Protein AF-0000000084932906 (afdb_homodimer)

InterPro domains:
  IPR001387 Cro/C1-type, helix-turn-helix domain [PF01381] (7-59)
  IPR001387 Cro/C1-type, helix-turn-helix domain [PS50943] (6-60)
  IPR001387 Cro/C1-type, helix-turn-helix domain [SM00530] (5-60)
  IPR001387 Cro/C1-type, helix-turn-helix domain [cd00093] (3-60)
  IPR010982 Lambda repressor-like, DNA-binding domain superfamily [G3DSA:1.10.260.40] (1-62)
  IPR010982 Lambda repressor-like, DNA-binding domain superfamily [SSF47413] (2-61)

Sequence (124 aa):
MFGARVRDARMYANLTQQRVGELSGLARATIQEIESGRAAPTVDTVLLLADAIGVPPGVLFEMFGARVRDARMYANLTQQRVGELSGLARATIQEIESGRAAPTVDTVLLLADAIGVPPGVLFE

Secondary structure (DSSP, 8-state):
-HHHHHHHHHHHTT--HHHHHHHHT--HHHHHHHHTTS---BHHHHHHHHHHHTS-GGGGG-/-HHHHHHHHHHHTT--HHHHHHHHT--HHHHHHHHTTS---BHHHHHHHHHHHTS-GGGGG-

Solvent-accessible surface area (backbone atoms only — not comparable to full-atom values): 6449 Å² total; per-residue (Å²): 112,58,19,51,35,46,45,51,49,29,52,74,58,70,46,49,59,60,54,37,13,67,64,44,74,43,55,42,65,57,50,51,30,27,37,69,62,75,41,73,48,32,50,67,51,44,48,34,48,19,57,44,53,68,47,66,52,29,63,40,62,106,110,58,19,51,34,47,46,51,48,28,52,73,60,70,47,50,59,60,54,39,14,68,63,43,73,44,54,41,66,57,51,51,31,27,38,68,62,74,41,73,49,31,50,67,51,45,48,35,47,19,58,44,54,68,47,66,54,28,62,39,62,103

pLDDT: mean 97.14, std 2.63, range [83.94, 98.75]

Radius of gyration: 14.68 Å; Cα contacts (8 Å, |Δi|>4): 167; chains: 2; bounding box: 21×39×30 Å

Foldseek 3Di:
DLLCLLVVLQVVLVHDLPQLCVQLVHDSVVNVCSNVVNDDDDPSSLVSSCVSSVHDSVSSVD/DLLCLLVVLQVVLVHDLPQLCVQLVHDSVVNVCSNVVNDDDDPSSLVSSCVSSVHDSVSSVD

Structure (mmCIF, N/CA/C/O backbone):
data_AF-0000000084932906-model_v1
#
loop_
_entity.id
_entity.type
_entity.pdbx_description
1 polymer 'HTH cro/C1-type domain-containing protein'
#
loop_
_atom_site.group_PDB
_atom_site.id
_atom_site.type_symbol
_atom_site.label_atom_id
_atom_site.label_alt_id
_atom_site.label_comp_id
_atom_site.label_asym_id
_atom_site.label_entity_id
_atom_site.label_seq_id
_atom_site.pdbx_PDB_ins_code
_atom_site.Cartn_x
_atom_site.Cartn_y
_atom_site.Cartn_z
_atom_site.occupancy
_atom_site.B_iso_or_equiv
_atom_site.auth_seq_id
_atom_site.auth_comp_id
_atom_site.auth_asym_id
_atom_site.auth_atom_id
_atom_site.pdbx_PDB_model_num
ATOM 1 N N . MET A 1 1 ? 3.43 -2.373 12.336 1 83.94 1 MET A N 1
ATOM 2 C CA . MET A 1 1 ? 4.469 -2.393 11.312 1 83.94 1 MET A CA 1
ATOM 3 C C . MET A 1 1 ? 4.309 -1.224 10.352 1 83.94 1 MET A C 1
ATOM 5 O O . MET A 1 1 ? 4.551 -0.072 10.711 1 83.94 1 MET A O 1
ATOM 9 N N . PHE A 1 2 ? 3.438 -0.944 9.273 1 93.56 2 PHE A N 1
ATOM 10 C CA . PHE A 1 2 ? 3.307 0.137 8.305 1 93.56 2 PHE A CA 1
ATOM 11 C C . PHE A 1 2 ? 2.975 1.451 9.008 1 93.56 2 PHE A C 1
ATOM 13 O O . PHE A 1 2 ? 3.609 2.477 8.742 1 93.56 2 PHE A O 1
ATOM 20 N N . GLY A 1 3 ? 2.102 1.337 9.938 1 97.31 3 GLY A N 1
ATOM 21 C CA . GLY A 1 3 ? 1.677 2.535 10.648 1 97.31 3 GLY A CA 1
ATOM 22 C C . GLY A 1 3 ? 2.795 3.193 11.43 1 97.31 3 GLY A C 1
ATOM 23 O O . GLY A 1 3 ? 2.908 4.422 11.453 1 97.31 3 GLY A O 1
ATOM 24 N N . ALA A 1 4 ? 3.605 2.35 12.078 1 96.81 4 ALA A N 1
ATOM 25 C CA . ALA A 1 4 ? 4.73 2.859 12.859 1 96.81 4 ALA A CA 1
ATOM 26 C C . ALA A 1 4 ? 5.742 3.57 11.969 1 96.81 4 ALA A C 1
ATOM 28 O O . ALA A 1 4 ? 6.324 4.582 12.359 1 96.81 4 ALA A O 1
ATOM 29 N N . ARG A 1 5 ? 5.934 3.088 10.805 1 97.12 5 ARG A N 1
ATOM 30 C CA . ARG A 1 5 ? 6.871 3.691 9.859 1 97.12 5 ARG A CA 1
ATOM 31 C C . ARG A 1 5 ? 6.375 5.059 9.398 1 97.12 5 ARG A C 1
ATOM 33 O O . ARG A 1 5 ? 7.172 5.984 9.219 1 97.12 5 ARG A O 1
ATOM 40 N N . VAL A 1 6 ? 5.082 5.117 9.188 1 98.38 6 VAL A N 1
ATOM 41 C CA . VAL A 1 6 ? 4.488 6.395 8.812 1 98.38 6 VAL A CA 1
ATOM 42 C C . VAL A 1 6 ? 4.738 7.422 9.914 1 98.38 6 VAL A C 1
ATOM 44 O O . VAL A 1 6 ? 5.18 8.539 9.648 1 98.38 6 VAL A O 1
ATOM 47 N N . ARG A 1 7 ? 4.5 6.969 11.07 1 98.38 7 ARG A N 1
ATOM 48 C CA . ARG A 1 7 ? 4.699 7.852 12.211 1 98.38 7 ARG A CA 1
ATOM 49 C C . ARG A 1 7 ? 6.152 8.289 12.32 1 98.38 7 ARG A C 1
ATOM 51 O O . ARG A 1 7 ? 6.438 9.484 12.477 1 98.38 7 ARG A O 1
ATOM 58 N N . ASP A 1 8 ? 7.062 7.371 12.25 1 98.38 8 ASP A N 1
ATOM 59 C CA . ASP A 1 8 ? 8.484 7.672 12.359 1 98.38 8 ASP A CA 1
ATOM 60 C C . ASP A 1 8 ? 8.93 8.625 11.258 1 98.38 8 ASP A C 1
ATOM 62 O O . ASP A 1 8 ? 9.664 9.586 11.516 1 98.38 8 ASP A O 1
ATOM 66 N N . ALA A 1 9 ? 8.5 8.383 10.039 1 98.19 9 ALA A N 1
ATOM 67 C CA . ALA A 1 9 ? 8.844 9.242 8.914 1 98.19 9 ALA A CA 1
ATOM 68 C C . ALA A 1 9 ? 8.297 10.656 9.117 1 98.19 9 ALA A C 1
ATOM 70 O O . ALA A 1 9 ? 8.992 11.641 8.852 1 98.19 9 ALA A O 1
ATOM 71 N N . ARG A 1 10 ? 7.051 10.641 9.523 1 98.5 10 ARG A N 1
ATOM 72 C CA . ARG A 1 10 ? 6.434 11.938 9.781 1 98.5 10 ARG A CA 1
ATOM 73 C C . ARG A 1 10 ? 7.211 12.719 10.836 1 98.5 10 ARG A C 1
ATOM 75 O O . ARG A 1 10 ? 7.504 13.898 10.648 1 98.5 10 ARG A O 1
ATOM 82 N N . MET A 1 11 ? 7.566 12.062 11.883 1 98.5 11 MET A N 1
ATOM 83 C CA . MET A 1 11 ? 8.289 12.688 12.992 1 98.5 11 MET A CA 1
ATOM 84 C C . MET A 1 11 ? 9.688 13.109 12.562 1 98.5 11 MET A C 1
ATOM 86 O O . MET A 1 11 ? 10.156 14.188 12.938 1 98.5 11 MET A O 1
ATOM 90 N N . TYR A 1 12 ? 10.32 12.328 11.82 1 98.19 12 TYR A N 1
ATOM 91 C CA . TYR A 1 12 ? 11.648 12.656 11.305 1 98.19 12 TYR A CA 1
ATOM 92 C C . TYR A 1 12 ? 11.609 13.906 10.43 1 98.19 12 TYR A C 1
ATOM 94 O O . TYR A 1 12 ? 12.547 14.703 10.438 1 98.19 12 TYR A O 1
ATOM 102 N N . ALA A 1 13 ? 10.516 14.016 9.703 1 98 13 ALA A N 1
ATOM 103 C CA . ALA A 1 13 ? 10.328 15.172 8.828 1 98 13 ALA A CA 1
ATOM 104 C C . ALA A 1 13 ? 9.828 16.375 9.617 1 98 13 ALA A C 1
ATOM 106 O O . ALA A 1 13 ? 9.562 17.438 9.039 1 98 13 ALA A O 1
ATOM 107 N N . ASN A 1 14 ? 9.594 16.172 10.938 1 98.56 14 ASN A N 1
ATOM 108 C CA . ASN A 1 14 ? 9.141 17.219 11.844 1 98.56 14 ASN A CA 1
ATOM 109 C C . ASN A 1 14 ? 7.758 17.734 11.453 1 98.56 14 ASN A C 1
ATOM 111 O O . ASN A 1 14 ? 7.523 18.938 11.461 1 98.56 14 ASN A O 1
ATOM 115 N N . LEU A 1 15 ? 6.938 16.859 11.07 1 98.69 15 LEU A N 1
ATOM 116 C CA . LEU A 1 15 ? 5.57 17.203 10.703 1 98.69 15 LEU A CA 1
ATOM 117 C C . LEU A 1 15 ? 4.582 16.703 11.75 1 98.69 15 LEU A C 1
ATOM 119 O O . LEU A 1 15 ? 4.77 15.625 12.328 1 98.69 15 LEU A O 1
ATOM 123 N N . THR A 1 16 ? 3.549 17.516 11.875 1 98.62 16 THR A N 1
ATOM 124 C CA . THR A 1 16 ? 2.43 17.062 12.695 1 98.62 16 THR A CA 1
ATOM 125 C C . THR A 1 16 ? 1.428 16.281 11.852 1 98.62 16 THR A C 1
ATOM 127 O O . THR A 1 16 ? 1.47 16.328 10.617 1 98.62 16 THR A O 1
ATOM 130 N N . GLN A 1 17 ? 0.584 15.539 12.547 1 98.62 17 GLN A N 1
ATOM 131 C CA . GLN A 1 17 ? -0.484 14.867 11.82 1 98.62 17 GLN A CA 1
ATOM 132 C C . GLN A 1 17 ? -1.359 15.867 11.078 1 98.62 17 GLN A C 1
ATOM 134 O O . GLN A 1 17 ? -1.803 15.602 9.953 1 98.62 17 GLN A O 1
ATOM 139 N N . GLN A 1 18 ? -1.558 17 11.695 1 98.56 18 GLN A N 1
ATOM 140 C CA . GLN A 1 18 ? -2.357 18.062 11.086 1 98.56 18 GLN A CA 1
ATOM 141 C C . GLN A 1 18 ? -1.717 18.562 9.797 1 98.56 18 GLN A C 1
ATOM 143 O O . GLN A 1 18 ? -2.398 18.734 8.781 1 98.56 18 GLN A O 1
ATOM 148 N N . ARG A 1 19 ? -0.465 18.766 9.883 1 98.75 19 ARG A N 1
ATOM 149 C CA . ARG A 1 19 ? 0.24 19.281 8.711 1 98.75 19 ARG A CA 1
ATOM 150 C C . ARG A 1 19 ? 0.25 18.25 7.582 1 98.75 19 ARG A C 1
ATOM 152 O O . ARG A 1 19 ? 0.045 18.609 6.418 1 98.75 19 ARG A O 1
ATOM 159 N N . VAL A 1 20 ? 0.481 17.016 7.922 1 98.69 20 VAL A N 1
ATOM 160 C CA . VAL A 1 20 ? 0.425 15.953 6.914 1 98.69 20 VAL A CA 1
ATOM 161 C C . VAL A 1 20 ? -0.972 15.898 6.301 1 98.69 20 VAL A C 1
ATOM 163 O O . VAL A 1 20 ? -1.116 15.719 5.09 1 98.69 20 VAL A O 1
ATOM 166 N N . GLY A 1 21 ? -1.933 15.984 7.152 1 98.56 21 GLY A N 1
ATOM 167 C CA . GLY A 1 21 ? -3.301 16.031 6.66 1 98.56 21 GLY A CA 1
ATOM 168 C C . GLY A 1 21 ? -3.533 17.125 5.645 1 98.56 21 GLY A C 1
ATOM 169 O O . GLY A 1 21 ? -4.113 16.891 4.586 1 98.56 21 GLY A O 1
ATOM 170 N N . GLU A 1 22 ? -3.074 18.312 5.922 1 98.5 22 GLU A N 1
ATOM 171 C CA . GLU A 1 22 ? -3.213 19.453 5.031 1 98.5 22 GLU A CA 1
ATOM 172 C C . GLU A 1 22 ? -2.51 19.203 3.701 1 98.5 22 GLU A C 1
ATOM 174 O O . GLU A 1 22 ? -3.051 19.516 2.639 1 98.5 22 GLU A O 1
ATOM 179 N N . LEU A 1 23 ? -1.387 18.641 3.766 1 98.31 23 LEU A N 1
ATOM 180 C CA . LEU A 1 23 ? -0.568 18.422 2.578 1 98.31 23 LEU A CA 1
ATOM 181 C C . LEU A 1 23 ? -1.129 17.281 1.734 1 98.31 23 LEU A C 1
ATOM 183 O O . LEU A 1 23 ? -1.012 17.297 0.507 1 98.31 23 LEU A O 1
ATOM 187 N N . SER A 1 24 ? -1.701 16.281 2.404 1 98.25 24 SER A N 1
ATOM 188 C CA . SER A 1 24 ? -2.148 15.062 1.719 1 98.25 24 SER A CA 1
ATOM 189 C C . SER A 1 24 ? -3.633 15.141 1.378 1 98.25 24 SER A C 1
ATOM 191 O O . SER A 1 24 ? -4.141 14.336 0.598 1 98.25 24 SER A O 1
ATOM 193 N N . GLY A 1 25 ? -4.332 16.047 2.002 1 98.25 25 GLY A N 1
ATOM 194 C CA . GLY A 1 25 ? -5.773 16.125 1.816 1 98.25 25 GLY A CA 1
ATOM 195 C C . GLY A 1 25 ? -6.539 15.109 2.646 1 98.25 25 GLY A C 1
ATOM 196 O O . GLY A 1 25 ? -7.707 14.828 2.369 1 98.25 25 GLY A O 1
ATOM 197 N N . LEU A 1 26 ? -5.93 14.523 3.566 1 97.94 26 LEU A N 1
ATOM 198 C CA . LEU A 1 26 ? -6.547 13.555 4.461 1 97.94 26 LEU A CA 1
ATOM 199 C C . LEU A 1 26 ? -6.883 14.188 5.805 1 97.94 26 LEU A C 1
ATOM 201 O O . LEU A 1 26 ? -6.207 15.125 6.238 1 97.94 26 LEU A O 1
ATOM 205 N N . ALA A 1 27 ? -7.84 13.656 6.434 1 98.44 27 ALA A N 1
ATOM 206 C CA . ALA A 1 27 ? -8.164 14.117 7.777 1 98.44 27 ALA A CA 1
ATOM 207 C C . ALA A 1 27 ? -7.109 13.664 8.781 1 98.44 27 ALA A C 1
ATOM 209 O O . ALA A 1 27 ? -6.59 12.547 8.688 1 98.44 27 ALA A O 1
ATOM 210 N N . ARG A 1 28 ? -6.887 14.492 9.742 1 98.31 28 ARG A N 1
ATOM 211 C CA . ARG A 1 28 ? -5.953 14.156 10.812 1 98.31 28 ARG A CA 1
ATOM 212 C C . ARG A 1 28 ? -6.324 12.836 11.469 1 98.31 28 ARG A C 1
ATOM 214 O O . ARG A 1 28 ? -5.445 12.039 11.82 1 98.31 28 ARG A O 1
ATOM 221 N N . ALA A 1 29 ? -7.574 12.648 11.641 1 98.31 29 ALA A N 1
ATOM 222 C CA . ALA A 1 29 ? -8.039 11.406 12.266 1 98.31 29 ALA A CA 1
ATOM 223 C C . ALA A 1 29 ? -7.641 10.195 11.438 1 98.31 29 ALA A C 1
ATOM 225 O O . ALA A 1 29 ? -7.305 9.141 11.984 1 98.31 29 ALA A O 1
ATOM 226 N N . THR A 1 30 ? -7.742 10.281 10.133 1 97.94 30 THR A N 1
ATOM 227 C CA . THR A 1 30 ? -7.344 9.211 9.219 1 97.94 30 THR A CA 1
ATOM 228 C C . THR A 1 30 ? -5.867 8.883 9.391 1 97.94 30 THR A C 1
ATOM 230 O O . THR A 1 30 ? -5.492 7.707 9.469 1 97.94 30 THR A O 1
ATOM 233 N N . ILE A 1 31 ? -5.078 9.875 9.539 1 98.25 31 ILE A N 1
ATOM 234 C CA . ILE A 1 31 ? -3.639 9.703 9.719 1 98.25 31 ILE A CA 1
ATOM 235 C C . ILE A 1 31 ? -3.369 9 11.047 1 98.25 31 ILE A C 1
ATOM 237 O O . ILE A 1 31 ? -2.59 8.047 11.109 1 98.25 31 ILE A O 1
ATOM 241 N N . GLN A 1 32 ? -4.055 9.484 12.023 1 98.25 32 GLN A N 1
ATOM 242 C CA . GLN A 1 32 ? -3.902 8.867 13.344 1 98.25 32 GLN A CA 1
ATOM 243 C C . GLN A 1 32 ? -4.266 7.391 13.305 1 98.25 32 GLN A C 1
ATOM 245 O O . GLN A 1 32 ? -3.566 6.559 13.891 1 98.25 32 GLN A O 1
ATOM 250 N N . GLU A 1 33 ? -5.387 7.105 12.633 1 98.12 33 GLU A N 1
ATOM 251 C CA . GLU A 1 33 ? -5.84 5.723 12.531 1 98.12 33 GLU A CA 1
ATOM 252 C C . GLU A 1 33 ? -4.824 4.863 11.781 1 98.12 33 GLU A C 1
ATOM 254 O O . GLU A 1 33 ? -4.578 3.713 12.156 1 98.12 33 GLU A O 1
ATOM 259 N N . ILE A 1 34 ? -4.25 5.391 10.812 1 97.94 34 ILE A N 1
ATOM 260 C CA . ILE A 1 34 ? -3.254 4.672 10.031 1 97.94 34 ILE A CA 1
ATOM 261 C C . ILE A 1 34 ? -2.008 4.426 10.875 1 97.94 34 ILE A C 1
ATOM 263 O O . ILE A 1 34 ? -1.52 3.295 10.961 1 97.94 34 ILE A O 1
ATOM 267 N N . GLU A 1 35 ? -1.565 5.418 11.586 1 98.25 35 GLU A N 1
ATOM 268 C CA . GLU A 1 35 ? -0.33 5.32 12.359 1 98.25 35 GLU A CA 1
ATOM 269 C C . GLU A 1 35 ? -0.491 4.371 13.539 1 98.25 35 GLU A C 1
ATOM 271 O O . GLU A 1 35 ? 0.48 3.754 13.984 1 98.25 35 GLU A O 1
ATOM 276 N N . SER A 1 36 ? -1.76 4.242 13.938 1 96.81 36 SER A N 1
ATOM 277 C CA . SER A 1 36 ? -2.012 3.395 15.102 1 96.81 36 SER A CA 1
ATOM 278 C C . SER A 1 36 ? -2.416 1.986 14.68 1 96.81 36 SER A C 1
ATOM 280 O O . SER A 1 36 ? -2.699 1.138 15.531 1 96.81 36 SER A O 1
ATOM 282 N N . GLY A 1 37 ? -2.584 1.755 13.508 1 95.75 37 GLY A N 1
ATOM 283 C CA . GLY A 1 37 ? -2.912 0.43 13 1 95.75 37 GLY A CA 1
ATOM 284 C C . GLY A 1 37 ? -4.402 0.156 12.969 1 95.75 37 GLY A C 1
ATOM 285 O O . GLY A 1 37 ? -4.828 -0.973 12.719 1 95.75 37 GLY A O 1
ATOM 286 N N . ARG A 1 38 ? -5.168 1.171 13.086 1 96.25 38 ARG A N 1
ATOM 287 C CA . ARG A 1 38 ? -6.613 0.995 13.117 1 96.25 38 ARG A CA 1
ATOM 288 C C . ARG A 1 38 ? -7.203 1.028 11.711 1 96.25 38 ARG A C 1
ATOM 290 O O . ARG A 1 38 ? -8.359 0.648 11.5 1 96.25 38 ARG A O 1
ATOM 297 N N . ALA A 1 39 ? -6.488 1.485 10.734 1 95.25 39 ALA A N 1
ATOM 298 C CA . ALA A 1 39 ? -6.891 1.505 9.328 1 95.25 39 ALA A CA 1
ATOM 299 C C . ALA A 1 39 ? -5.746 1.063 8.422 1 95.25 39 ALA A C 1
ATOM 301 O O . ALA A 1 39 ? -4.59 1.43 8.656 1 95.25 39 ALA A O 1
ATOM 302 N N . ALA A 1 40 ? -6.078 0.283 7.516 1 94 40 ALA A N 1
ATOM 303 C CA . ALA A 1 40 ? -5.117 -0.094 6.48 1 94 40 ALA A CA 1
ATOM 304 C C . ALA A 1 40 ? -5.293 0.762 5.23 1 94 40 ALA A C 1
ATOM 306 O O . ALA A 1 40 ? -6.289 0.63 4.516 1 94 40 ALA A O 1
ATOM 307 N N . PRO A 1 41 ? -4.34 1.599 4.988 1 96.94 41 PRO A N 1
ATOM 308 C CA . PRO A 1 41 ? -4.5 2.486 3.834 1 96.94 41 PRO A CA 1
ATOM 309 C C . PRO A 1 41 ? -4.363 1.754 2.502 1 96.94 41 PRO A C 1
ATOM 311 O O . PRO A 1 41 ? -3.736 0.692 2.439 1 96.94 41 PRO A O 1
ATOM 314 N N . THR A 1 42 ? -4.965 2.342 1.493 1 97.06 42 THR A N 1
ATOM 315 C CA . THR A 1 42 ? -4.75 1.878 0.127 1 97.06 42 THR A CA 1
ATOM 316 C C . THR A 1 42 ? -3.41 2.375 -0.408 1 97.06 42 THR A C 1
ATOM 318 O O . THR A 1 42 ? -2.783 3.25 0.191 1 97.06 42 THR A O 1
ATOM 321 N N . VAL A 1 43 ? -3.08 1.861 -1.508 1 97.06 43 VAL A N 1
ATOM 322 C CA . VAL A 1 43 ? -1.863 2.299 -2.186 1 97.06 43 VAL A CA 1
ATOM 323 C C . VAL A 1 43 ? -1.954 3.791 -2.5 1 97.06 43 VAL A C 1
ATOM 325 O O . VAL A 1 43 ? -0.978 4.527 -2.336 1 97.06 43 VAL A O 1
ATOM 328 N N . ASP A 1 44 ? -3.111 4.258 -2.885 1 96.38 44 ASP A N 1
ATOM 329 C CA . ASP A 1 44 ? -3.281 5.676 -3.188 1 96.38 44 ASP A CA 1
ATOM 330 C C . ASP A 1 44 ? -3.004 6.535 -1.959 1 96.38 44 ASP A C 1
ATOM 332 O O . ASP A 1 44 ? -2.332 7.566 -2.057 1 96.38 44 ASP A O 1
ATOM 336 N N . THR A 1 45 ? -3.482 6.098 -0.899 1 97.44 45 THR A N 1
ATOM 337 C CA . THR A 1 45 ? -3.264 6.824 0.346 1 97.44 45 THR A CA 1
ATOM 338 C C . THR A 1 45 ? -1.787 6.816 0.728 1 97.44 45 THR A C 1
ATOM 340 O O . THR A 1 45 ? -1.252 7.824 1.189 1 97.44 45 THR A O 1
ATOM 343 N N . VAL A 1 46 ? -1.146 5.707 0.509 1 97.56 46 VAL A N 1
ATOM 344 C CA . VAL A 1 46 ? 0.28 5.59 0.797 1 97.56 46 VAL A CA 1
ATOM 345 C C . VAL A 1 46 ? 1.06 6.617 -0.022 1 97.56 46 VAL A C 1
ATOM 347 O O . VAL A 1 46 ? 1.962 7.277 0.496 1 97.56 46 VAL A O 1
ATOM 350 N N . LEU A 1 47 ? 0.686 6.754 -1.249 1 97.25 47 LEU A N 1
ATOM 351 C CA . LEU A 1 47 ? 1.37 7.695 -2.127 1 97.25 47 LEU A CA 1
ATOM 352 C C . LEU A 1 47 ? 1.144 9.133 -1.665 1 97.25 47 LEU A C 1
ATOM 354 O O . LEU A 1 47 ? 2.068 9.945 -1.681 1 97.25 47 LEU A O 1
ATOM 358 N N . LEU A 1 48 ? -0.047 9.422 -1.265 1 97.56 48 LEU A N 1
ATOM 359 C CA . LEU A 1 48 ? -0.364 10.75 -0.748 1 97.56 48 LEU A CA 1
ATOM 360 C C . LEU A 1 48 ? 0.447 11.047 0.508 1 97.56 48 LEU A C 1
ATOM 362 O O . LEU A 1 48 ? 1 12.141 0.646 1 97.56 48 LEU A O 1
ATOM 366 N N . LEU A 1 49 ? 0.547 10.055 1.393 1 98.19 49 LEU A N 1
ATOM 367 C CA . LEU A 1 49 ? 1.276 10.219 2.646 1 98.19 49 LEU A CA 1
ATOM 368 C C . LEU A 1 49 ? 2.766 10.422 2.385 1 98.19 49 LEU A C 1
ATOM 370 O O . LEU A 1 49 ? 3.383 11.32 2.955 1 98.19 49 LEU A O 1
ATOM 374 N N . ALA A 1 50 ? 3.268 9.609 1.569 1 98.19 50 ALA A N 1
ATOM 375 C CA . ALA A 1 50 ? 4.695 9.688 1.268 1 98.19 50 ALA A CA 1
ATOM 376 C C . ALA A 1 50 ? 5.051 11.047 0.676 1 98.19 50 ALA A C 1
ATOM 378 O O . ALA A 1 50 ? 6.07 11.641 1.039 1 98.19 50 ALA A O 1
ATOM 379 N N . ASP A 1 51 ? 4.211 11.484 -0.238 1 98.38 51 ASP A N 1
ATOM 380 C CA . ASP A 1 51 ? 4.422 12.789 -0.86 1 98.38 51 ASP A CA 1
ATOM 381 C C . ASP A 1 51 ? 4.359 13.906 0.176 1 98.38 51 ASP A C 1
ATOM 383 O O . ASP A 1 51 ? 5.234 14.773 0.209 1 98.38 51 ASP A O 1
ATOM 387 N N . ALA A 1 52 ? 3.389 13.836 0.983 1 98.56 52 ALA A N 1
ATOM 388 C CA . ALA A 1 52 ? 3.197 14.867 2.006 1 98.56 52 ALA A CA 1
ATOM 389 C C . ALA A 1 52 ? 4.379 14.906 2.969 1 98.56 52 ALA A C 1
ATOM 391 O O . ALA A 1 52 ? 4.789 15.984 3.414 1 98.56 52 ALA A O 1
ATOM 392 N N . ILE A 1 53 ? 4.941 13.758 3.289 1 98.56 53 ILE A N 1
ATOM 393 C CA . ILE A 1 53 ? 6.031 13.633 4.254 1 98.56 53 ILE A CA 1
ATOM 394 C C . ILE A 1 53 ? 7.355 13.961 3.572 1 98.56 53 ILE A C 1
ATOM 396 O O . ILE A 1 53 ? 8.305 14.414 4.227 1 98.56 53 ILE A O 1
ATOM 400 N N . GLY A 1 54 ? 7.375 13.703 2.295 1 98.38 54 GLY A N 1
ATOM 401 C CA . GLY A 1 54 ? 8.578 14.008 1.534 1 98.38 54 GLY A CA 1
ATOM 402 C C . GLY A 1 54 ? 9.547 12.836 1.46 1 98.38 54 GLY A C 1
ATOM 403 O O . GLY A 1 54 ? 10.758 13.031 1.528 1 98.38 54 GLY A O 1
ATOM 404 N N . VAL A 1 55 ? 8.992 11.625 1.357 1 97.56 55 VAL A N 1
ATOM 405 C CA . VAL A 1 55 ? 9.82 10.43 1.268 1 97.56 55 VAL A CA 1
ATOM 406 C C . VAL A 1 55 ? 9.352 9.555 0.103 1 97.56 55 VAL A C 1
ATOM 408 O O . VAL A 1 55 ? 8.195 9.641 -0.312 1 97.56 55 VAL A O 1
ATOM 411 N N . PRO A 1 56 ? 10.32 8.742 -0.396 1 97 56 PRO A N 1
ATOM 412 C CA . PRO A 1 56 ? 9.836 7.723 -1.331 1 97 56 PRO A CA 1
ATOM 413 C C . PRO A 1 56 ? 8.875 6.734 -0.677 1 97 56 PRO A C 1
ATOM 415 O O . PRO A 1 56 ? 9.078 6.332 0.471 1 97 56 PRO A O 1
ATOM 418 N N . PRO A 1 57 ? 7.762 6.352 -1.331 1 96.69 57 PRO A N 1
ATOM 419 C CA . PRO A 1 57 ? 6.75 5.477 -0.727 1 96.69 57 PRO A CA 1
ATOM 420 C C . PRO A 1 57 ? 7.336 4.16 -0.223 1 96.69 57 PRO A C 1
ATOM 422 O O . PRO A 1 57 ? 6.871 3.621 0.784 1 96.69 57 PRO A O 1
ATOM 425 N N . GLY A 1 58 ? 8.328 3.654 -0.919 1 95.88 58 GLY A N 1
ATOM 426 C CA . GLY A 1 58 ? 8.938 2.398 -0.518 1 95.88 58 GLY A CA 1
ATOM 427 C C . GLY A 1 58 ? 9.508 2.434 0.887 1 95.88 58 GLY A C 1
ATOM 428 O O . GLY A 1 58 ? 9.562 1.408 1.567 1 95.88 58 GLY A O 1
ATOM 429 N N . VAL A 1 59 ? 9.922 3.607 1.369 1 94.62 59 VAL A N 1
ATOM 430 C CA . VAL A 1 59 ? 10.531 3.797 2.68 1 94.62 59 VAL A CA 1
ATOM 431 C C . VAL A 1 59 ? 9.523 3.471 3.775 1 94.62 59 VAL A C 1
ATOM 433 O O . VAL A 1 59 ? 9.891 2.988 4.848 1 94.62 59 VAL A O 1
ATOM 436 N N . LEU A 1 60 ? 8.258 3.594 3.488 1 96.69 60 LEU A N 1
ATOM 437 C CA . LEU A 1 60 ? 7.207 3.375 4.48 1 96.69 60 LEU A CA 1
ATOM 438 C C . LEU A 1 60 ? 6.988 1.886 4.723 1 96.69 60 LEU A C 1
ATOM 440 O O . LEU A 1 60 ? 6.266 1.502 5.645 1 96.69 60 LEU A O 1
ATOM 444 N N . PHE A 1 61 ? 7.738 1.053 3.947 1 94.56 61 PHE A N 1
ATOM 445 C CA . PHE A 1 61 ? 7.609 -0.393 4.082 1 94.56 61 PHE A CA 1
ATOM 446 C C . PHE A 1 61 ? 8.898 -1.008 4.609 1 94.56 61 PHE A C 1
ATOM 448 O O . PHE A 1 61 ? 9.07 -2.229 4.582 1 94.56 61 PHE A O 1
ATOM 455 N N . GLU A 1 62 ? 9.812 -0.26 4.969 1 84.44 62 GLU A N 1
ATOM 456 C CA . GLU A 1 62 ? 11.102 -0.731 5.473 1 84.44 62 GLU A CA 1
ATOM 457 C C . GLU A 1 62 ? 11.062 -0.93 6.984 1 84.44 62 GLU A C 1
ATOM 459 O O . GLU A 1 62 ? 10.266 -0.294 7.68 1 84.44 62 GLU A O 1
ATOM 464 N N . MET B 1 1 ? 0.791 2.785 -12.758 1 84.06 1 MET B N 1
ATOM 465 C CA . MET B 1 1 ? 1.985 2.93 -11.938 1 84.06 1 MET B CA 1
ATOM 466 C C . MET B 1 1 ? 2.119 1.761 -10.961 1 84.06 1 MET B C 1
ATOM 468 O O . MET B 1 1 ? 2.406 0.636 -11.375 1 84.06 1 MET B O 1
ATOM 472 N N . PHE B 1 2 ? 1.491 1.432 -9.742 1 93.5 2 PHE B N 1
ATOM 473 C CA . PHE B 1 2 ? 1.646 0.35 -8.773 1 93.5 2 PHE B CA 1
ATOM 474 C C . PHE B 1 2 ? 1.301 -0.994 -9.406 1 93.5 2 PHE B C 1
ATOM 476 O O . PHE B 1 2 ? 2.062 -1.956 -9.289 1 93.5 2 PHE B O 1
ATOM 483 N N . GLY B 1 3 ? 0.265 -0.969 -10.148 1 97.31 3 GLY B N 1
ATOM 484 C CA . GLY B 1 3 ? -0.181 -2.205 -10.773 1 97.31 3 GLY B CA 1
ATOM 485 C C . GLY B 1 3 ? 0.819 -2.77 -11.766 1 97.31 3 GLY B C 1
ATOM 486 O O . GLY B 1 3 ? 1.031 -3.982 -11.82 1 97.31 3 GLY B O 1
ATOM 487 N N . ALA B 1 4 ? 1.409 -1.859 -12.555 1 96.81 4 ALA B N 1
ATOM 488 C CA . ALA B 1 4 ? 2.404 -2.275 -13.539 1 96.81 4 ALA B CA 1
ATOM 489 C C . ALA B 1 4 ? 3.623 -2.893 -12.859 1 96.81 4 ALA B C 1
ATOM 491 O O . ALA B 1 4 ? 4.203 -3.857 -13.367 1 96.81 4 ALA B O 1
ATOM 492 N N . ARG B 1 5 ? 4.004 -2.387 -11.742 1 97.06 5 ARG B N 1
ATOM 493 C CA . ARG B 1 5 ? 5.148 -2.904 -11 1 97.06 5 ARG B CA 1
ATOM 494 C C . ARG B 1 5 ? 4.867 -4.305 -10.469 1 97.06 5 ARG B C 1
ATOM 496 O O . ARG B 1 5 ? 5.754 -5.16 -10.453 1 97.06 5 ARG B O 1
ATOM 503 N N . VAL B 1 6 ? 3.635 -4.469 -10.016 1 98.38 6 VAL B N 1
ATOM 504 C CA . VAL B 1 6 ? 3.234 -5.793 -9.547 1 98.38 6 VAL B CA 1
ATOM 505 C C . VAL B 1 6 ? 3.352 -6.801 -10.688 1 98.38 6 VAL B C 1
ATOM 507 O O . VAL B 1 6 ? 3.93 -7.879 -10.516 1 98.38 6 VAL B O 1
ATOM 510 N N . ARG B 1 7 ? 2.861 -6.375 -11.773 1 98.38 7 ARG B N 1
ATOM 511 C CA . ARG B 1 7 ? 2.91 -7.25 -12.945 1 98.38 7 ARG B CA 1
ATOM 512 C C . ARG B 1 7 ? 4.352 -7.57 -13.328 1 98.38 7 ARG B C 1
ATOM 514 O O . ARG B 1 7 ? 4.703 -8.734 -13.531 1 98.38 7 ARG B O 1
ATOM 521 N N . ASP B 1 8 ? 5.184 -6.57 -13.422 1 98.38 8 ASP B N 1
ATOM 522 C CA . ASP B 1 8 ? 6.578 -6.754 -13.805 1 98.38 8 ASP B CA 1
ATOM 523 C C . ASP B 1 8 ? 7.305 -7.66 -12.812 1 98.38 8 ASP B C 1
ATOM 525 O O . ASP B 1 8 ? 8.055 -8.555 -13.211 1 98.38 8 ASP B O 1
ATOM 529 N N . ALA B 1 9 ? 7.09 -7.445 -11.531 1 98.25 9 ALA B N 1
ATOM 530 C CA . ALA B 1 9 ? 7.715 -8.266 -10.5 1 98.25 9 ALA B CA 1
ATOM 531 C C . ALA B 1 9 ? 7.262 -9.719 -10.602 1 98.25 9 ALA B C 1
ATOM 533 O O . ALA B 1 9 ? 8.078 -10.641 -10.484 1 98.25 9 ALA B O 1
ATOM 534 N N . ARG B 1 10 ? 5.965 -9.82 -10.758 1 98.44 10 ARG B N 1
ATOM 535 C CA . ARG B 1 10 ? 5.422 -11.164 -10.906 1 98.44 10 ARG B CA 1
ATOM 536 C C . ARG B 1 10 ? 6.047 -11.883 -12.094 1 98.44 10 ARG B C 1
ATOM 538 O O . ARG B 1 10 ? 6.469 -13.039 -11.977 1 98.44 10 ARG B O 1
ATOM 545 N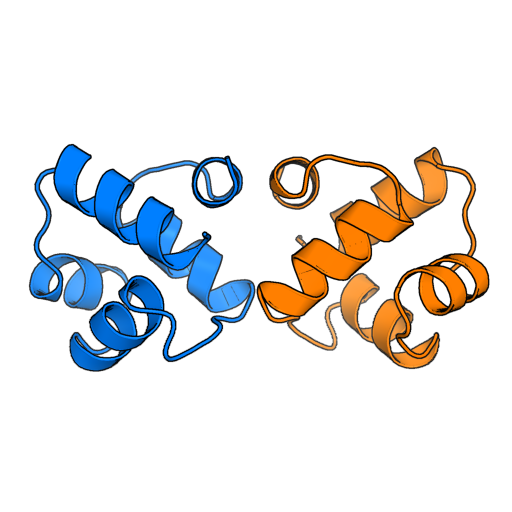 N . MET B 1 11 ? 6.141 -11.203 -13.195 1 98.44 11 MET B N 1
ATOM 546 C CA . MET B 1 11 ? 6.684 -11.773 -14.43 1 98.44 11 MET B CA 1
ATOM 547 C C . MET B 1 11 ? 8.172 -12.078 -14.273 1 98.44 11 MET B C 1
ATOM 549 O O . MET B 1 11 ? 8.648 -13.109 -14.734 1 98.44 11 MET B O 1
ATOM 553 N N . TYR B 1 12 ? 8.867 -11.242 -13.656 1 98.19 12 TYR B N 1
ATOM 554 C CA . TYR B 1 12 ? 10.289 -11.453 -13.406 1 98.19 12 TYR B CA 1
ATOM 555 C C . TYR B 1 12 ? 10.523 -12.688 -12.555 1 98.19 12 TYR B C 1
ATOM 557 O O . TYR B 1 12 ? 11.5 -13.414 -12.742 1 98.19 12 TYR B O 1
ATOM 565 N N . ALA B 1 13 ? 9.609 -12.898 -11.625 1 98 13 ALA B N 1
ATOM 566 C CA . ALA B 1 13 ? 9.68 -14.055 -10.742 1 98 13 ALA B CA 1
ATOM 567 C C . ALA B 1 13 ? 9.148 -15.312 -11.43 1 98 13 ALA B C 1
ATOM 569 O O . ALA B 1 13 ? 9.086 -16.375 -10.828 1 98 13 ALA B O 1
ATOM 570 N N . ASN B 1 14 ? 8.648 -15.133 -12.68 1 98.5 14 ASN B N 1
ATOM 571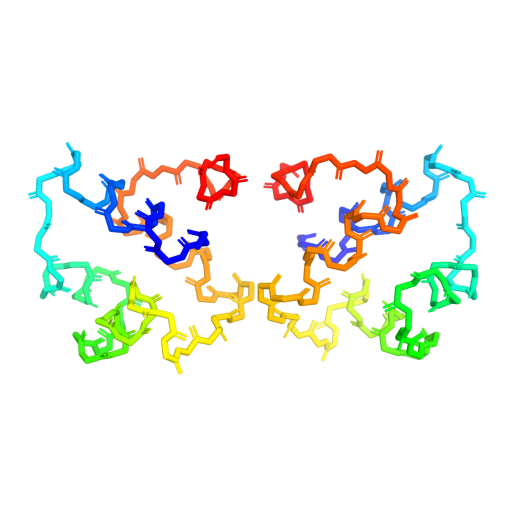 C CA . ASN B 1 14 ? 8.117 -16.219 -13.492 1 98.5 14 ASN B CA 1
ATOM 572 C C . ASN B 1 14 ? 6.883 -16.844 -12.859 1 98.5 14 ASN B C 1
ATOM 574 O O . ASN B 1 14 ? 6.75 -18.078 -12.828 1 98.5 14 ASN B O 1
ATOM 578 N N . LEU B 1 15 ? 6.082 -16.031 -12.32 1 98.69 15 LEU B N 1
ATOM 579 C CA . LEU B 1 15 ? 4.844 -16.484 -11.703 1 98.69 15 LEU B CA 1
ATOM 580 C C . LEU B 1 15 ? 3.637 -16.078 -12.539 1 98.69 15 LEU B C 1
ATOM 582 O O . LEU B 1 15 ? 3.625 -15 -13.133 1 98.69 15 LEU B O 1
ATOM 586 N N . THR B 1 16 ? 2.658 -16.984 -12.477 1 98.62 16 THR B N 1
ATOM 587 C CA . THR B 1 16 ? 1.372 -16.625 -13.062 1 98.62 16 THR B CA 1
ATOM 588 C C . THR B 1 16 ? 0.485 -15.922 -12.039 1 98.62 16 THR B C 1
ATOM 590 O O . THR B 1 16 ? 0.764 -15.961 -10.844 1 98.62 16 THR B O 1
ATOM 593 N N . GLN B 1 17 ? -0.533 -15.266 -12.555 1 98.62 17 GLN B N 1
ATOM 594 C CA . GLN B 1 17 ? -1.497 -14.68 -11.633 1 98.62 17 GLN B CA 1
ATOM 595 C C . GLN B 1 17 ? -2.127 -15.75 -10.742 1 98.62 17 GLN B C 1
ATOM 597 O O . GLN B 1 17 ? -2.369 -15.516 -9.555 1 98.62 17 GLN B O 1
ATOM 602 N N . GLN B 1 18 ? -2.34 -16.906 -11.312 1 98.56 18 GLN B N 1
ATOM 603 C CA . GLN B 1 18 ? -2.918 -18.016 -10.57 1 98.56 18 GLN B CA 1
ATOM 604 C C . GLN B 1 18 ? -2.004 -18.453 -9.43 1 98.56 18 GLN B C 1
ATOM 606 O O . GLN B 1 18 ? -2.463 -18.672 -8.305 1 98.56 18 GLN B O 1
ATOM 611 N N . ARG B 1 19 ? -0.778 -18.547 -9.758 1 98.75 19 ARG B N 1
ATOM 612 C CA . ARG B 1 19 ? 0.175 -18.984 -8.75 1 98.75 19 ARG B CA 1
ATOM 613 C C . ARG B 1 19 ? 0.313 -17.953 -7.633 1 98.75 19 ARG B C 1
ATOM 615 O O . ARG B 1 19 ? 0.36 -18.312 -6.453 1 98.75 19 ARG B O 1
ATOM 622 N N . VAL B 1 20 ? 0.375 -16.703 -8 1 98.62 20 VAL B N 1
ATOM 623 C CA . VAL B 1 20 ? 0.423 -15.641 -6.992 1 98.62 20 VAL B CA 1
ATOM 624 C C . VAL B 1 20 ? -0.83 -15.703 -6.121 1 98.62 20 VAL B C 1
ATOM 626 O O . VAL B 1 20 ? -0.756 -15.523 -4.906 1 98.62 20 VAL B O 1
ATOM 629 N N . GLY B 1 21 ? -1.928 -15.883 -6.781 1 98.56 21 GLY B N 1
ATOM 630 C CA . GLY B 1 21 ? -3.168 -16.031 -6.039 1 98.56 21 GLY B CA 1
ATOM 631 C C . GLY B 1 21 ? -3.109 -17.141 -5.008 1 98.56 21 GLY B C 1
ATOM 632 O O . GLY B 1 21 ? -3.5 -16.953 -3.854 1 98.56 21 GLY B O 1
ATOM 633 N N . GLU B 1 22 ? -2.611 -18.281 -5.371 1 98.44 22 GLU B N 1
ATOM 634 C CA . GLU B 1 22 ? -2.48 -19.422 -4.48 1 98.44 22 GLU B CA 1
ATOM 635 C C . GLU B 1 22 ? -1.56 -19.109 -3.305 1 98.44 22 GLU B C 1
ATOM 637 O O . GLU B 1 22 ? -1.86 -19.453 -2.16 1 98.44 22 GLU B O 1
ATOM 642 N N . LEU B 1 23 ? -0.528 -18.453 -3.576 1 98.31 23 LEU B N 1
ATOM 643 C CA . LEU B 1 23 ? 0.48 -18.156 -2.564 1 98.31 23 LEU B CA 1
ATOM 644 C C . LEU B 1 23 ? -0.003 -17.047 -1.621 1 98.31 23 LEU B C 1
ATOM 646 O O . LEU B 1 23 ? 0.342 -17.047 -0.438 1 98.31 23 LEU B O 1
ATOM 650 N N . SER B 1 24 ? -0.764 -16.109 -2.166 1 98.19 24 SER B N 1
ATOM 651 C CA . SER B 1 24 ? -1.174 -14.938 -1.397 1 98.19 24 SER B CA 1
ATOM 652 C C . SER B 1 24 ? -2.553 -15.133 -0.778 1 98.19 24 SER B C 1
ATOM 654 O O . SER B 1 24 ? -2.965 -14.367 0.093 1 98.19 24 SER B O 1
ATOM 656 N N . GLY B 1 25 ? -3.285 -16.094 -1.27 1 98.25 25 GLY B N 1
ATOM 657 C CA . GLY B 1 25 ? -4.652 -16.297 -0.81 1 98.25 25 GLY B CA 1
ATOM 658 C C . GLY B 1 25 ? -5.645 -15.359 -1.473 1 98.25 25 GLY B C 1
ATOM 659 O O . GLY B 1 25 ? -6.766 -15.188 -0.985 1 98.25 25 GLY B O 1
ATOM 660 N N . LEU B 1 26 ? -5.273 -14.734 -2.471 1 97.88 26 LEU B N 1
ATOM 661 C CA . LEU B 1 26 ? -6.133 -13.828 -3.227 1 97.88 26 LEU B CA 1
ATOM 662 C C . LEU B 1 26 ? -6.664 -14.508 -4.484 1 97.88 26 LEU B C 1
ATOM 664 O O . LEU B 1 26 ? -6.012 -15.391 -5.043 1 97.88 26 LEU B O 1
ATOM 668 N N . ALA B 1 27 ? -7.766 -14.055 -4.914 1 98.44 27 ALA B N 1
ATOM 669 C CA . ALA B 1 27 ? -8.297 -14.555 -6.18 1 98.44 27 ALA B CA 1
ATOM 670 C C . ALA B 1 27 ? -7.492 -14.023 -7.363 1 98.44 27 ALA B C 1
ATOM 672 O O . ALA B 1 27 ? -7.055 -12.875 -7.355 1 98.44 27 ALA B O 1
ATOM 673 N N . ARG B 1 28 ? -7.387 -14.836 -8.352 1 98.25 28 ARG B N 1
ATOM 674 C CA . ARG B 1 28 ? -6.707 -14.43 -9.57 1 98.25 28 ARG B CA 1
ATOM 675 C C . ARG B 1 28 ? -7.305 -13.148 -10.141 1 98.25 28 ARG B C 1
ATOM 677 O O . ARG B 1 28 ? -6.582 -12.289 -10.641 1 98.25 28 ARG B O 1
ATOM 684 N N . ALA B 1 29 ? -8.578 -13.078 -10.07 1 98.31 29 ALA B N 1
ATOM 685 C CA . ALA B 1 29 ? -9.258 -11.891 -10.586 1 98.31 29 ALA B CA 1
ATOM 686 C C . ALA B 1 29 ? -8.812 -10.641 -9.836 1 98.31 29 ALA B C 1
ATOM 688 O O . ALA B 1 29 ? -8.68 -9.562 -10.43 1 98.31 29 ALA B O 1
ATOM 689 N N . THR B 1 30 ? -8.648 -10.727 -8.523 1 97.94 30 THR B N 1
ATOM 690 C CA . THR B 1 30 ? -8.18 -9.617 -7.703 1 97.94 30 THR B CA 1
ATOM 691 C C . THR B 1 30 ? -6.793 -9.164 -8.156 1 97.94 30 THR B C 1
ATOM 693 O O . THR B 1 30 ? -6.539 -7.965 -8.289 1 97.94 30 THR B O 1
ATOM 696 N N . ILE B 1 31 ? -5.961 -10.086 -8.453 1 98.25 31 ILE B N 1
ATOM 697 C CA . ILE B 1 31 ? -4.605 -9.797 -8.906 1 98.25 31 ILE B CA 1
ATOM 698 C C . ILE B 1 31 ? -4.656 -9.086 -10.258 1 98.25 31 ILE B C 1
ATOM 700 O O . ILE B 1 31 ? -3.982 -8.07 -10.461 1 98.25 31 ILE B O 1
ATOM 704 N N . G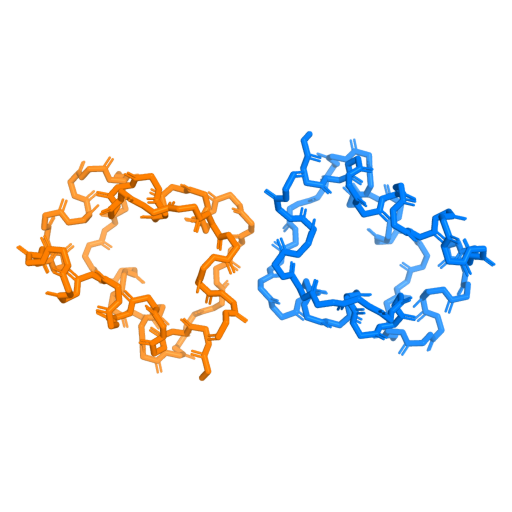LN B 1 32 ? -5.48 -9.617 -11.094 1 98.25 32 GLN B N 1
ATOM 705 C CA . GLN B 1 32 ? -5.641 -9.008 -12.406 1 98.25 32 GLN B CA 1
ATOM 706 C C . GLN B 1 32 ? -6.113 -7.562 -12.289 1 98.25 32 GLN B C 1
ATOM 708 O O . GLN B 1 32 ? -5.609 -6.68 -12.984 1 98.25 32 GLN B O 1
ATOM 713 N N . GLU B 1 33 ? -7.105 -7.375 -11.414 1 98.12 33 GLU B N 1
ATOM 714 C CA . GLU B 1 33 ? -7.645 -6.031 -11.219 1 98.12 33 GLU B CA 1
ATOM 715 C C . GLU B 1 33 ? -6.586 -5.082 -10.672 1 98.12 33 GLU B C 1
ATOM 717 O O . GLU B 1 33 ? -6.516 -3.92 -11.078 1 98.12 33 GLU B O 1
ATOM 722 N N . ILE B 1 34 ? -5.785 -5.555 -9.828 1 97.94 34 ILE B N 1
ATOM 723 C CA . ILE B 1 34 ? -4.723 -4.746 -9.242 1 97.94 34 ILE B CA 1
ATOM 724 C C . ILE B 1 34 ? -3.686 -4.406 -10.305 1 97.94 34 ILE B C 1
ATOM 726 O O . ILE B 1 34 ? -3.318 -3.238 -10.477 1 97.94 34 ILE B O 1
ATOM 730 N N . GLU B 1 35 ? -3.305 -5.355 -11.094 1 98.25 35 GLU B N 1
ATOM 731 C CA . GLU B 1 35 ? -2.25 -5.16 -12.086 1 98.25 35 GLU B CA 1
ATOM 732 C C . GLU B 1 35 ? -2.713 -4.238 -13.211 1 98.25 35 GLU B C 1
ATOM 734 O O . GLU B 1 35 ? -1.899 -3.551 -13.836 1 98.25 35 GLU B O 1
ATOM 739 N N . SER B 1 36 ? -4.035 -4.215 -13.359 1 96.81 36 SER B N 1
ATOM 740 C CA . SER B 1 3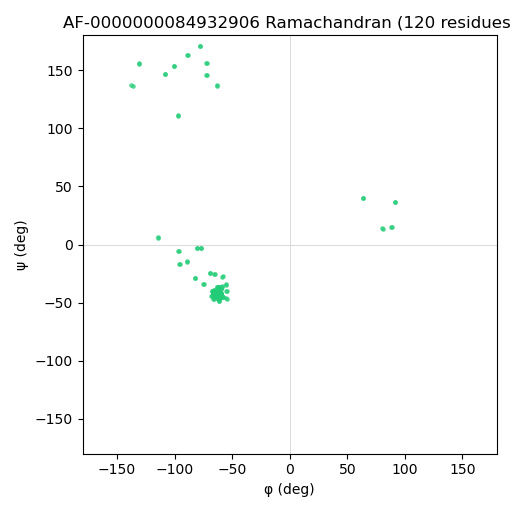6 ? -4.574 -3.402 -14.445 1 96.81 36 SER B CA 1
ATOM 741 C C . SER B 1 36 ? -5.016 -2.031 -13.945 1 96.81 36 SER B C 1
ATOM 743 O O . SER B 1 36 ? -5.523 -1.217 -14.719 1 96.81 36 SER B O 1
ATOM 745 N N . GLY B 1 37 ? -4.977 -1.808 -12.773 1 95.69 37 GLY B N 1
ATOM 746 C CA . GLY B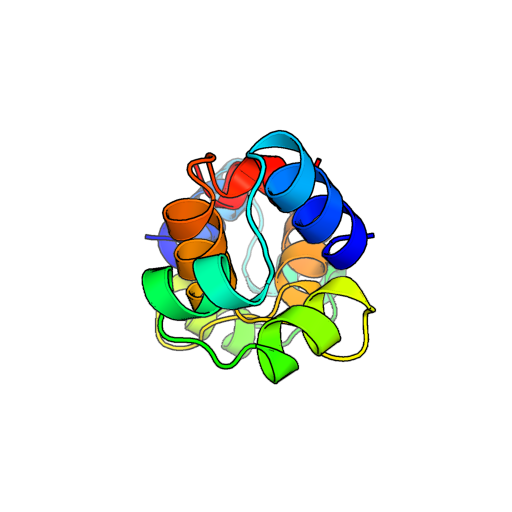 1 37 ? -5.316 -0.512 -12.203 1 95.69 37 GLY B CA 1
ATOM 747 C C . GLY B 1 37 ? -6.793 -0.37 -11.883 1 95.69 37 GLY B C 1
ATOM 748 O O . GLY B 1 37 ? -7.258 0.72 -11.547 1 95.69 37 GLY B O 1
ATOM 749 N N . ARG B 1 38 ? -7.469 -1.456 -11.859 1 96.31 38 ARG B N 1
ATOM 750 C CA . ARG B 1 38 ? -8.906 -1.408 -11.617 1 96.31 38 ARG B CA 1
ATOM 751 C C . ARG B 1 38 ? -9.211 -1.485 -10.125 1 96.31 38 ARG B C 1
ATOM 753 O O . ARG B 1 38 ? -10.336 -1.212 -9.695 1 96.31 38 ARG B O 1
ATOM 760 N N . ALA B 1 39 ? -8.289 -1.852 -9.297 1 95.31 39 ALA B N 1
ATOM 761 C CA . ALA B 1 39 ? -8.414 -1.895 -7.844 1 95.31 39 ALA B CA 1
ATOM 762 C C . ALA B 1 39 ? -7.156 -1.354 -7.172 1 95.31 39 ALA B C 1
ATOM 764 O O . ALA B 1 39 ? -6.039 -1.621 -7.621 1 95.31 39 ALA B O 1
ATOM 765 N N . ALA B 1 40 ? -7.352 -0.607 -6.215 1 94.12 40 ALA B N 1
ATOM 766 C CA . ALA B 1 40 ? -6.246 -0.142 -5.383 1 94.12 40 ALA B CA 1
ATOM 767 C C . ALA B 1 40 ? -6.105 -1 -4.129 1 94.12 40 ALA B C 1
ATOM 769 O O . ALA B 1 40 ? -6.961 -0.952 -3.238 1 94.12 40 ALA B O 1
ATOM 770 N N . PRO B 1 41 ? -5.055 -1.736 -4.07 1 96.94 41 PRO B N 1
ATOM 771 C CA . PRO B 1 41 ? -4.918 -2.625 -2.914 1 96.94 41 PRO B CA 1
ATOM 772 C C . PRO B 1 41 ? -4.594 -1.871 -1.625 1 96.94 41 PRO B C 1
ATOM 774 O O . PRO B 1 41 ? -4.062 -0.758 -1.674 1 96.94 41 PRO B O 1
ATOM 777 N N . THR B 1 42 ? -4.938 -2.494 -0.529 1 97.06 42 THR B N 1
ATOM 778 C CA . THR B 1 42 ? -4.508 -2.004 0.775 1 97.06 42 THR B CA 1
ATOM 779 C C . THR B 1 42 ? -3.053 -2.381 1.042 1 97.06 42 THR B C 1
ATOM 781 O O . THR B 1 42 ? -2.479 -3.205 0.327 1 97.06 42 THR B O 1
ATOM 784 N N . VAL B 1 43 ? -2.568 -1.829 2.061 1 97.06 43 VAL B N 1
ATOM 785 C CA . VAL B 1 43 ? -1.214 -2.158 2.494 1 97.06 43 VAL B CA 1
ATOM 786 C C . VAL B 1 43 ? -1.118 -3.65 2.805 1 97.06 43 VAL B C 1
ATOM 788 O O . VAL B 1 43 ? -0.134 -4.301 2.449 1 97.06 43 VAL B O 1
ATOM 791 N N . ASP B 1 44 ? -2.143 -4.207 3.395 1 96.38 44 ASP B N 1
ATOM 792 C CA . ASP B 1 44 ? -2.131 -5.633 3.715 1 96.38 44 ASP B CA 1
ATOM 793 C C . ASP B 1 44 ? -2.021 -6.48 2.447 1 96.38 44 ASP B C 1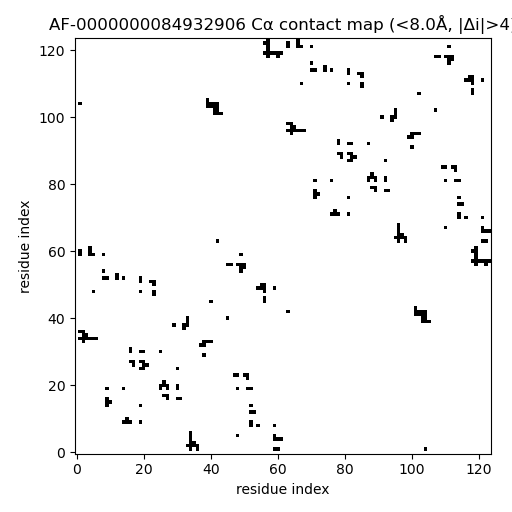
ATOM 795 O O . ASP B 1 44 ? -1.259 -7.445 2.406 1 96.38 44 ASP B O 1
ATOM 799 N N . THR B 1 45 ? -2.729 -6.09 1.512 1 97.44 45 THR B N 1
ATOM 800 C CA . THR B 1 45 ? -2.695 -6.805 0.242 1 97.44 45 THR B CA 1
ATOM 801 C C . THR B 1 45 ? -1.323 -6.676 -0.416 1 97.44 45 THR B C 1
ATOM 803 O O . THR B 1 45 ? -0.805 -7.645 -0.977 1 97.44 45 THR B O 1
ATOM 806 N N . VAL B 1 46 ? -0.74 -5.516 -0.324 1 97.56 46 VAL B N 1
ATOM 807 C CA . VAL B 1 46 ? 0.588 -5.285 -0.881 1 97.56 46 VAL B CA 1
ATOM 808 C C . VAL B 1 46 ? 1.593 -6.238 -0.236 1 97.56 46 VAL B C 1
ATOM 810 O O . VAL B 1 46 ? 2.43 -6.824 -0.924 1 97.56 46 VAL B O 1
ATOM 813 N N . LEU B 1 47 ? 1.47 -6.395 1.044 1 97.25 47 LEU B N 1
ATOM 814 C CA . LEU B 1 47 ? 2.387 -7.27 1.766 1 97.25 47 LEU B CA 1
ATOM 815 C C . LEU B 1 47 ? 2.195 -8.719 1.344 1 97.25 47 LEU B C 1
ATOM 817 O O . LEU B 1 47 ? 3.17 -9.453 1.177 1 97.25 47 LEU B O 1
ATOM 821 N N . LEU B 1 48 ? 0.977 -9.117 1.166 1 97.56 48 LEU B N 1
ATOM 822 C CA . LEU B 1 48 ? 0.679 -10.469 0.708 1 97.56 48 LEU B CA 1
ATOM 823 C C . LEU B 1 48 ? 1.257 -10.711 -0.683 1 97.56 48 LEU B C 1
ATOM 825 O O . LEU B 1 48 ? 1.863 -11.758 -0.934 1 97.56 48 LEU B O 1
ATOM 829 N N . LEU B 1 49 ? 1.105 -9.719 -1.546 1 98.19 49 LEU B N 1
ATOM 830 C CA . LEU B 1 49 ? 1.594 -9.836 -2.916 1 98.19 49 LEU B CA 1
ATOM 831 C C . LEU B 1 49 ? 3.117 -9.906 -2.945 1 98.19 49 LEU B C 1
ATOM 833 O O . LEU B 1 49 ? 3.688 -10.766 -3.629 1 98.19 49 LEU B O 1
ATOM 837 N N . ALA B 1 50 ? 3.703 -9.039 -2.236 1 98.25 50 ALA B N 1
ATOM 838 C CA . ALA B 1 50 ? 5.164 -9 -2.215 1 98.25 50 ALA B CA 1
ATOM 839 C C . ALA B 1 50 ? 5.738 -10.32 -1.713 1 98.25 50 ALA B C 1
ATOM 841 O O . ALA B 1 50 ? 6.715 -10.836 -2.27 1 98.25 50 ALA B O 1
ATOM 842 N N . ASP B 1 51 ? 5.121 -10.828 -0.666 1 98.44 51 ASP B N 1
ATOM 843 C CA . ASP B 1 51 ? 5.559 -12.102 -0.105 1 98.44 51 ASP B CA 1
ATOM 844 C C . ASP B 1 51 ? 5.395 -13.234 -1.119 1 98.44 51 ASP B C 1
ATOM 846 O O . ASP B 1 51 ? 6.312 -14.031 -1.325 1 98.44 51 ASP B O 1
ATOM 850 N N . ALA B 1 52 ? 4.266 -13.25 -1.721 1 98.56 52 ALA B N 1
ATOM 851 C CA . ALA B 1 52 ? 3.969 -14.297 -2.695 1 98.56 52 ALA B CA 1
ATOM 852 C C . ALA B 1 52 ? 4.945 -14.25 -3.867 1 98.56 52 ALA B C 1
ATOM 854 O O . ALA B 1 52 ? 5.348 -15.289 -4.391 1 98.56 52 ALA B O 1
ATOM 855 N N . ILE B 1 53 ? 5.352 -13.055 -4.277 1 98.56 53 ILE B N 1
ATOM 856 C CA . ILE B 1 53 ? 6.223 -12.852 -5.43 1 98.56 53 ILE B CA 1
ATOM 857 C C . ILE B 1 53 ? 7.676 -13.062 -5.02 1 98.56 53 ILE B C 1
ATOM 859 O O . ILE B 1 53 ? 8.516 -13.438 -5.848 1 98.56 53 ILE B O 1
ATOM 863 N N . GLY B 1 54 ? 7.918 -12.789 -3.766 1 98.38 54 GLY B N 1
ATOM 864 C CA . GLY B 1 54 ? 9.266 -12.992 -3.25 1 98.38 54 GLY B CA 1
ATOM 865 C C . GLY B 1 54 ? 10.133 -11.75 -3.355 1 98.38 54 GLY B C 1
ATOM 866 O O . GLY B 1 54 ? 11.32 -11.844 -3.658 1 98.38 54 GLY B O 1
ATOM 867 N N . VAL B 1 55 ? 9.508 -10.586 -3.139 1 97.56 55 VAL B N 1
ATOM 868 C CA . VAL B 1 55 ? 10.242 -9.328 -3.201 1 97.56 55 VAL B CA 1
ATOM 869 C C . VAL B 1 55 ? 9.938 -8.484 -1.963 1 97.56 55 VAL B C 1
ATOM 871 O O . VAL B 1 55 ? 8.891 -8.664 -1.331 1 97.56 55 V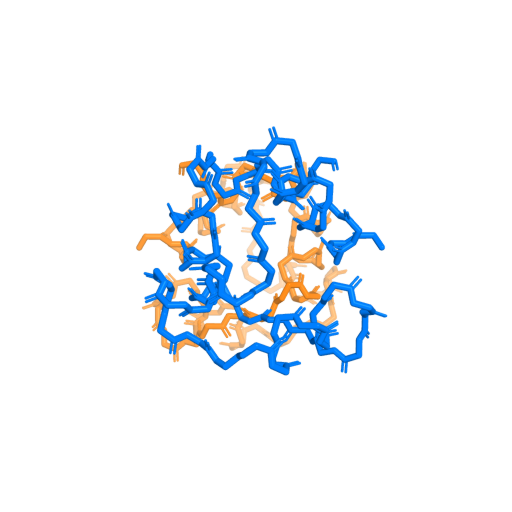AL B O 1
ATOM 874 N N . PRO B 1 56 ? 10.898 -7.582 -1.647 1 97 56 PRO B N 1
ATOM 875 C CA . PRO B 1 56 ? 10.523 -6.598 -0.63 1 97 56 PRO B CA 1
ATOM 876 C C . PRO B 1 56 ? 9.375 -5.695 -1.079 1 97 56 PRO B C 1
ATOM 878 O 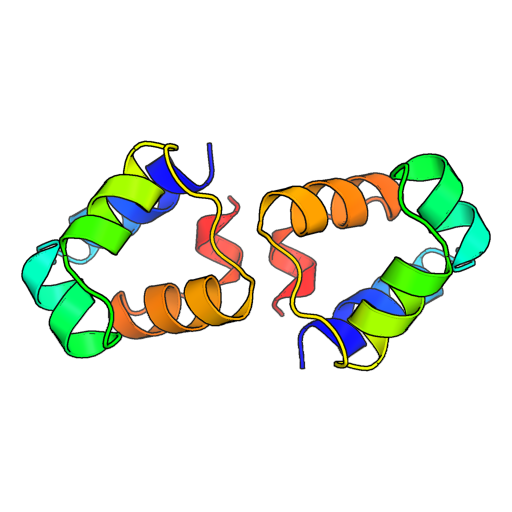O . PRO B 1 56 ? 9.32 -5.289 -2.242 1 97 56 PRO B O 1
ATOM 881 N N . PRO B 1 57 ? 8.383 -5.41 -0.232 1 96.75 57 PRO B N 1
ATOM 882 C CA . PRO B 1 57 ? 7.207 -4.629 -0.623 1 96.75 57 PRO B CA 1
ATOM 883 C C . PRO B 1 57 ? 7.574 -3.271 -1.221 1 96.75 57 PRO B C 1
ATOM 885 O O . PRO B 1 57 ? 6.879 -2.777 -2.115 1 96.75 57 PRO B O 1
ATOM 888 N N . GLY B 1 58 ? 8.633 -2.672 -0.725 1 95.88 58 GLY B N 1
ATOM 889 C CA . GLY B 1 58 ? 9.055 -1.374 -1.229 1 95.88 58 GLY B CA 1
ATOM 890 C C . GLY B 1 58 ? 9.344 -1.377 -2.717 1 95.88 58 GLY B C 1
ATOM 891 O O . GLY B 1 58 ? 9.188 -0.355 -3.389 1 95.88 58 GLY B O 1
ATOM 892 N N . VAL B 1 59 ? 9.734 -2.525 -3.271 1 94.69 59 VAL B N 1
ATOM 893 C CA . VAL B 1 59 ? 10.094 -2.678 -4.676 1 94.69 59 VAL B CA 1
ATOM 894 C C . VAL B 1 59 ? 8.875 -2.439 -5.555 1 94.69 59 VAL B C 1
ATOM 896 O O . VAL B 1 59 ? 8.992 -1.938 -6.676 1 94.69 59 VAL B O 1
ATOM 899 N N . LEU B 1 60 ? 7.707 -2.656 -5.031 1 96.75 60 LEU B N 1
ATOM 900 C CA . LEU B 1 60 ? 6.477 -2.529 -5.805 1 96.75 60 LEU B CA 1
ATOM 901 C C . LEU B 1 60 ? 6.098 -1.063 -5.988 1 96.75 60 LEU B C 1
ATOM 903 O O . LEU B 1 60 ? 5.176 -0.747 -6.746 1 96.75 60 LEU B O 1
ATOM 907 N N . PHE B 1 61 ? 6.906 -0.163 -5.363 1 94.5 61 PHE B N 1
ATOM 908 C CA . PHE B 1 61 ? 6.641 1.268 -5.457 1 94.5 61 PHE B CA 1
ATOM 909 C C . PHE B 1 61 ? 7.754 1.978 -6.215 1 94.5 61 PHE B C 1
ATOM 911 O O . PHE B 1 61 ? 7.824 3.209 -6.219 1 94.5 61 PHE B O 1
ATOM 918 N N . GLU B 1 62 ? 8.648 1.292 -6.738 1 84.75 62 GLU B N 1
ATOM 919 C CA . GLU B 1 62 ? 9.773 1.856 -7.473 1 84.75 62 GLU B CA 1
ATOM 920 C C . GLU B 1 62 ? 9.438 2.029 -8.953 1 84.75 62 GLU B C 1
ATOM 922 O O . GLU B 1 62 ? 8.586 1.321 -9.484 1 84.75 62 GLU B O 1
#

Organism: Streptomyces venezuelae (strain ATCC 10712 / CBS 650.69 / DSM 40230 / JCM 4526 / NBRC 13096 / PD 04745) (NCBI:txid953739)

Nearest PDB structures (foldseek):
  1y7y-assembly1_B  TM=9.808E-01  e=4.673E-05  Aeromonas hydrophila
  1y7y-assembly1_A  TM=9.897E-01  e=1.295E-04  Aeromonas hydrophila
  2b5a-assembly1_A  TM=9.654E-01  e=1.924E-04  [Bacillus] caldolyticus
  5woq-assembly2_C  TM=9.726E-01  e=1.396E-03  Mycolicibacterium smegmatis MC2 155
  6jq1-assembly1_A  TM=9.295E-01  e=8.384E-04  Deinococcus geothermalis DSM 11300